Protein AF-A0A9E3GSS8-F1 (afdb_monomer_lite)

Secondary structure (DSSP, 8-state):
---SHHHHHHHHHHHHHHHHHHHHHHHHSTT-EEEEEEEE-TTS-EEEEEEEE-TTS--EEESSHHHHHHHHHHHHHHHHHHHHHH-

Sequence (87 aa):
MTDRTQTQAAAGTAARESAPVIAWLEDEFPGWTVTVDETATWEGSLRALWIARQEGHHPQAELTAAKLHTRLTEYIERQARRTAFSN

Foldseek 3Di:
DDDDVVQVVVLVVVQVVCVVLQVVLCVVQPQKHKGWHWDADPVRDIAIKIWIDHPPDDIDIDRDSVVSSVVSVVVVVVVVVVVVVVD

Structure (mmCIF, N/CA/C/O backbone):
data_AF-A0A9E3GSS8-F1
#
_entry.id   AF-A0A9E3GSS8-F1
#
loop_
_atom_site.group_PDB
_atom_site.id
_atom_site.type_symbol
_atom_site.label_atom_id
_atom_site.label_alt_id
_atom_site.label_comp_id
_atom_site.label_asym_id
_atom_site.label_entity_id
_atom_site.label_seq_id
_atom_site.pdbx_PDB_ins_code
_atom_site.Cartn_x
_atom_site.Cartn_y
_atom_site.Cartn_z
_atom_site.occupancy
_atom_site.B_iso_or_equiv
_atom_site.auth_seq_id
_atom_site.auth_comp_id
_atom_site.auth_asym_id
_atom_site.auth_atom_id
_atom_site.pdbx_PDB_model_num
ATOM 1 N N . MET A 1 1 ? 13.153 13.463 -29.943 1.00 42.47 1 MET A N 1
ATOM 2 C CA . MET A 1 1 ? 11.767 13.610 -29.446 1.00 42.47 1 MET A CA 1
ATOM 3 C C . MET A 1 1 ? 11.161 12.215 -29.391 1.00 42.47 1 MET A C 1
ATOM 5 O O . MET A 1 1 ? 10.414 11.841 -30.277 1.00 42.47 1 MET A O 1
ATOM 9 N N . THR A 1 2 ? 11.579 11.411 -28.416 1.00 48.03 2 THR A N 1
ATOM 10 C CA . THR A 1 2 ? 11.252 9.978 -28.317 1.00 48.03 2 THR A CA 1
ATOM 11 C C . THR A 1 2 ? 11.563 9.549 -26.890 1.00 48.03 2 THR A C 1
ATOM 13 O O . THR A 1 2 ? 12.674 9.112 -26.655 1.00 48.03 2 THR A O 1
ATOM 16 N N . ASP A 1 3 ? 10.656 9.789 -25.940 1.00 42.09 3 ASP A N 1
ATOM 17 C CA . ASP A 1 3 ? 10.665 9.095 -24.636 1.00 42.09 3 ASP A CA 1
ATOM 18 C C . ASP A 1 3 ? 9.433 9.473 -23.801 1.00 42.09 3 ASP A C 1
ATOM 20 O O . ASP A 1 3 ? 9.486 10.222 -22.830 1.00 42.09 3 ASP A O 1
ATOM 24 N N . ARG A 1 4 ? 8.246 9.067 -24.254 1.00 50.03 4 ARG A N 1
ATOM 25 C CA . ARG A 1 4 ? 7.028 9.194 -23.429 1.00 50.03 4 ARG A CA 1
ATOM 26 C C . ARG A 1 4 ? 6.143 7.952 -23.483 1.00 50.03 4 ARG A C 1
ATOM 28 O O . ARG A 1 4 ? 5.345 7.723 -22.586 1.00 50.03 4 ARG A O 1
ATOM 35 N N . THR A 1 5 ? 6.326 7.115 -24.502 1.00 46.78 5 THR A N 1
ATOM 36 C CA . THR A 1 5 ? 5.592 5.854 -24.65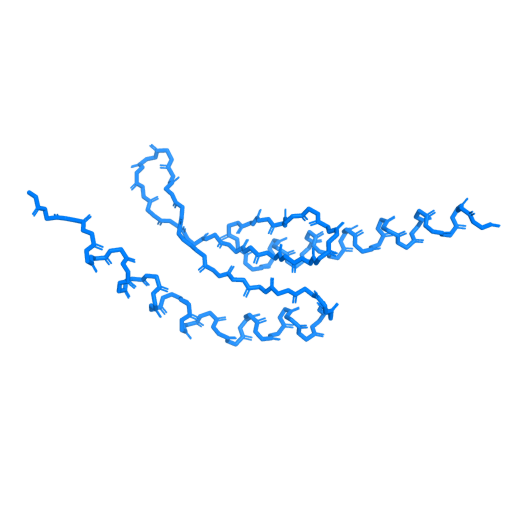9 1.00 46.78 5 THR A CA 1
ATOM 37 C C . THR A 1 5 ? 6.236 4.697 -23.889 1.00 46.78 5 THR A C 1
ATOM 39 O O . THR A 1 5 ? 5.542 3.752 -23.528 1.00 46.78 5 THR A O 1
ATOM 42 N N . GLN A 1 6 ? 7.540 4.765 -23.592 1.00 49.22 6 GLN A N 1
ATOM 43 C CA . GLN A 1 6 ? 8.251 3.670 -22.922 1.00 49.22 6 GLN A CA 1
ATOM 44 C C . GLN A 1 6 ? 7.951 3.608 -21.414 1.00 49.22 6 GLN A C 1
ATOM 46 O O . GLN A 1 6 ? 7.749 2.519 -20.880 1.00 49.22 6 GLN A O 1
ATOM 51 N N . THR A 1 7 ? 7.790 4.761 -20.756 1.00 48.06 7 THR A N 1
ATOM 52 C CA . THR A 1 7 ? 7.446 4.865 -19.323 1.00 48.06 7 THR A CA 1
ATOM 53 C C . THR A 1 7 ? 6.091 4.232 -18.991 1.00 48.06 7 THR A C 1
ATOM 55 O O . THR A 1 7 ? 5.928 3.598 -17.955 1.00 48.06 7 THR A O 1
ATOM 58 N N . GLN A 1 8 ? 5.105 4.343 -19.887 1.00 49.25 8 GLN A N 1
ATOM 59 C CA . GLN A 1 8 ? 3.747 3.862 -19.610 1.00 49.25 8 GLN A CA 1
ATOM 60 C C . GLN A 1 8 ? 3.611 2.333 -19.747 1.00 49.25 8 GLN A C 1
ATOM 62 O O . GLN A 1 8 ? 2.818 1.716 -19.038 1.00 49.25 8 GLN A O 1
ATOM 67 N N . ALA A 1 9 ? 4.400 1.707 -20.629 1.00 50.66 9 ALA A N 1
ATOM 68 C CA . ALA A 1 9 ? 4.391 0.256 -20.830 1.00 50.66 9 ALA A CA 1
ATOM 69 C C . ALA A 1 9 ? 5.139 -0.507 -19.716 1.00 50.66 9 ALA A C 1
ATOM 71 O O . ALA A 1 9 ? 4.719 -1.598 -19.323 1.00 50.66 9 ALA A O 1
ATOM 72 N N . ALA A 1 10 ? 6.214 0.079 -19.176 1.00 51.50 10 ALA A N 1
ATOM 73 C CA . ALA A 1 10 ? 6.968 -0.494 -18.060 1.00 51.50 10 ALA A CA 1
ATOM 74 C C . ALA A 1 10 ? 6.173 -0.438 -16.742 1.00 51.50 10 ALA A C 1
ATOM 76 O O . ALA A 1 10 ? 5.998 -1.474 -16.095 1.00 51.50 10 ALA A O 1
ATOM 77 N N . ALA A 1 11 ? 5.561 0.713 -16.427 1.00 54.00 11 A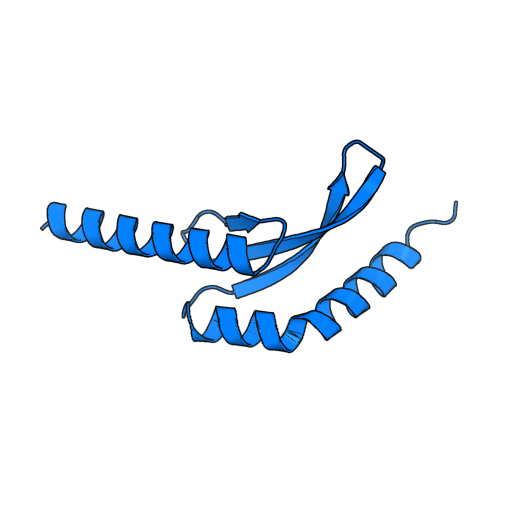LA A N 1
ATOM 78 C CA . ALA A 1 11 ? 4.699 0.879 -15.253 1.00 54.00 11 ALA A CA 1
ATOM 79 C C . ALA A 1 11 ? 3.520 -0.116 -15.237 1.00 54.00 11 ALA A C 1
ATOM 81 O O . ALA A 1 11 ? 3.211 -0.718 -14.209 1.00 54.00 11 ALA A O 1
ATOM 82 N N . GLY A 1 12 ? 2.902 -0.367 -16.399 1.00 56.84 12 GLY A N 1
ATOM 83 C CA . GLY A 1 12 ? 1.831 -1.360 -16.534 1.00 56.84 12 GLY A CA 1
ATOM 84 C C . GLY A 1 12 ? 2.281 -2.809 -16.306 1.00 56.84 12 GLY A C 1
ATOM 85 O O . GLY A 1 12 ? 1.468 -3.644 -15.912 1.00 56.84 12 GLY A O 1
ATOM 86 N N . THR A 1 13 ? 3.564 -3.117 -16.516 1.00 59.81 13 THR A N 1
ATOM 87 C CA . THR A 1 13 ? 4.125 -4.463 -16.314 1.00 59.81 13 THR A CA 1
ATOM 88 C C . THR A 1 13 ? 4.456 -4.699 -14.840 1.00 59.81 13 THR A C 1
ATOM 90 O O . THR A 1 13 ? 3.995 -5.683 -14.263 1.00 59.81 13 THR A O 1
ATOM 93 N N . ALA A 1 14 ? 5.136 -3.747 -14.192 1.00 62.12 14 ALA A N 1
ATOM 94 C CA . ALA A 1 14 ? 5.452 -3.814 -12.763 1.00 62.12 14 ALA A CA 1
ATOM 95 C C . ALA A 1 14 ? 4.189 -3.834 -11.881 1.00 62.12 14 ALA A C 1
ATOM 97 O O . ALA A 1 14 ? 4.116 -4.587 -10.905 1.00 62.12 14 ALA A O 1
ATOM 98 N N . ALA A 1 15 ? 3.158 -3.067 -12.254 1.00 64.00 15 ALA A N 1
ATOM 99 C CA . ALA A 1 15 ? 1.864 -3.086 -11.575 1.00 64.00 15 ALA A CA 1
ATOM 100 C C . ALA A 1 15 ? 1.159 -4.450 -11.691 1.00 64.00 15 ALA A C 1
ATOM 102 O O . ALA A 1 15 ? 0.511 -4.897 -10.746 1.00 64.00 15 ALA A O 1
ATOM 103 N N . ARG A 1 16 ? 1.309 -5.143 -12.828 1.00 69.12 16 ARG A N 1
ATOM 104 C CA . ARG A 1 16 ? 0.676 -6.447 -13.067 1.00 69.12 16 ARG A CA 1
ATOM 105 C C . ARG A 1 16 ? 1.347 -7.573 -12.283 1.00 69.12 16 ARG A C 1
ATOM 107 O O . ARG A 1 16 ? 0.649 -8.431 -11.757 1.00 69.12 16 ARG A O 1
ATOM 114 N N . GLU A 1 17 ? 2.672 -7.542 -12.165 1.00 80.50 17 GLU A N 1
ATOM 115 C CA . GLU A 1 17 ? 3.435 -8.476 -11.321 1.00 80.50 17 GLU A CA 1
ATOM 116 C C . GLU A 1 17 ? 3.188 -8.236 -9.825 1.00 80.50 17 GLU A C 1
ATOM 118 O O . GLU A 1 17 ? 3.172 -9.175 -9.032 1.00 80.50 17 GLU A O 1
ATOM 123 N N . SER A 1 18 ? 2.933 -6.981 -9.448 1.00 87.75 18 SER A N 1
ATOM 124 C CA . SER A 1 18 ? 2.685 -6.568 -8.062 1.00 87.75 18 SER A CA 1
ATOM 125 C C . SER A 1 18 ? 1.238 -6.768 -7.598 1.00 87.75 18 SER A C 1
ATOM 127 O O . SER A 1 18 ? 0.975 -6.685 -6.400 1.00 87.75 18 SER A O 1
ATOM 129 N N . ALA A 1 19 ? 0.305 -7.067 -8.508 1.00 89.69 19 ALA A N 1
ATOM 130 C CA . ALA A 1 19 ? -1.121 -7.233 -8.223 1.00 89.69 19 ALA A CA 1
ATOM 131 C C . ALA A 1 19 ? -1.459 -8.126 -7.004 1.00 89.69 19 ALA A C 1
ATOM 133 O O . ALA A 1 19 ? -2.268 -7.690 -6.185 1.00 89.69 19 ALA A O 1
ATOM 134 N N . PRO A 1 20 ? -0.864 -9.325 -6.805 1.00 94.06 20 PRO A N 1
ATOM 135 C CA . PRO A 1 20 ? -1.176 -10.142 -5.627 1.00 94.06 20 PRO A CA 1
ATOM 136 C C . PRO A 1 20 ? -0.703 -9.507 -4.313 1.00 94.06 20 PRO A C 1
ATOM 138 O O . PRO A 1 20 ? -1.353 -9.664 -3.286 1.00 94.06 20 PRO A O 1
ATOM 141 N N . VAL A 1 21 ? 0.410 -8.769 -4.340 1.00 94.62 21 VAL A N 1
ATOM 142 C CA . VAL A 1 21 ? 0.954 -8.089 -3.155 1.00 94.62 21 VAL A CA 1
ATOM 143 C C . VAL A 1 21 ? 0.123 -6.852 -2.819 1.00 94.62 21 VAL A C 1
ATOM 145 O O . VAL A 1 21 ? -0.136 -6.597 -1.650 1.00 94.62 21 VAL A O 1
ATOM 148 N N . ILE A 1 22 ? -0.326 -6.114 -3.839 1.00 94.50 22 ILE A N 1
ATOM 149 C CA . ILE A 1 22 ? -1.275 -5.003 -3.683 1.00 94.50 22 ILE A CA 1
ATOM 150 C C . ILE A 1 22 ? -2.557 -5.514 -3.020 1.00 94.50 22 ILE A C 1
ATOM 152 O O . ILE A 1 22 ? -2.952 -4.979 -1.991 1.00 94.50 22 ILE A O 1
ATOM 156 N N . ALA A 1 23 ? -3.149 -6.591 -3.547 1.00 94.94 23 ALA A N 1
ATOM 157 C CA . ALA A 1 23 ? -4.378 -7.162 -2.998 1.00 94.94 23 ALA A CA 1
ATOM 158 C C . ALA A 1 23 ? -4.217 -7.622 -1.540 1.00 94.94 23 ALA A C 1
ATOM 160 O O . ALA A 1 23 ? -5.094 -7.373 -0.721 1.00 94.94 23 ALA A O 1
ATOM 161 N N . TRP A 1 24 ? -3.087 -8.251 -1.200 1.00 96.00 24 TRP A N 1
ATOM 162 C CA . TRP A 1 24 ? -2.783 -8.629 0.182 1.00 96.00 24 TRP A CA 1
ATOM 163 C C . TRP A 1 24 ? -2.686 -7.411 1.116 1.00 96.00 24 TRP A C 1
ATOM 165 O O . TRP A 1 24 ? -3.261 -7.433 2.201 1.00 96.00 24 TRP A O 1
ATOM 175 N N . LEU A 1 25 ? -2.013 -6.334 0.694 1.00 95.75 25 LEU A N 1
ATOM 176 C CA . LEU A 1 25 ? -1.905 -5.111 1.497 1.00 95.75 25 LEU A CA 1
ATOM 177 C C . LEU A 1 25 ? -3.263 -4.428 1.702 1.00 95.75 25 LEU A C 1
ATOM 179 O O . LEU A 1 25 ? -3.532 -3.922 2.786 1.00 95.75 25 LEU A O 1
ATOM 183 N N . GLU A 1 26 ? -4.110 -4.390 0.676 1.00 96.44 26 GLU A N 1
ATOM 184 C CA . GLU A 1 26 ? -5.441 -3.780 0.773 1.00 96.44 26 GLU A CA 1
ATOM 185 C C . GLU A 1 26 ? -6.405 -4.606 1.644 1.00 96.44 26 GLU A C 1
ATOM 187 O O . GLU A 1 26 ? -7.250 -4.029 2.328 1.00 96.44 26 GLU A O 1
ATOM 192 N N . ASP A 1 27 ? -6.254 -5.936 1.666 1.00 96.94 27 ASP A N 1
ATOM 193 C CA . ASP A 1 27 ? -6.986 -6.828 2.577 1.00 96.94 27 ASP A CA 1
ATOM 194 C C . ASP A 1 27 ? -6.536 -6.643 4.037 1.00 96.94 27 ASP A C 1
ATOM 196 O O . ASP A 1 27 ? -7.363 -6.533 4.943 1.00 96.94 27 ASP A O 1
ATOM 200 N N . GLU A 1 28 ? -5.224 -6.538 4.271 1.00 96.88 28 GLU A N 1
ATOM 201 C CA . GLU A 1 28 ? -4.663 -6.375 5.616 1.00 96.88 28 GLU A CA 1
ATOM 202 C C . GLU A 1 28 ? -4.883 -4.972 6.203 1.00 96.88 28 GLU A C 1
ATOM 204 O O . GLU A 1 28 ? -5.057 -4.824 7.417 1.00 96.88 28 GLU A O 1
ATOM 209 N N . PHE A 1 29 ? -4.932 -3.939 5.358 1.00 95.69 29 PHE A N 1
ATOM 210 C CA . PHE A 1 29 ? -5.170 -2.553 5.763 1.00 95.69 29 PHE A CA 1
ATOM 211 C C . PHE A 1 29 ? -6.464 -1.990 5.145 1.00 95.69 29 PHE A C 1
ATOM 213 O O . PHE A 1 29 ? -6.400 -1.121 4.267 1.00 95.69 29 PHE A O 1
ATOM 220 N N . PRO A 1 30 ? -7.655 -2.410 5.623 1.00 94.44 30 PRO A N 1
ATOM 221 C CA . PRO A 1 30 ? -8.925 -1.960 5.068 1.00 94.44 30 PRO A CA 1
ATOM 222 C C . PRO A 1 30 ? -9.052 -0.434 5.013 1.00 94.44 30 PRO A C 1
ATOM 224 O O . PRO A 1 30 ? -8.781 0.274 5.986 1.00 94.44 30 PRO A O 1
ATOM 227 N N . GLY A 1 31 ? -9.504 0.075 3.866 1.00 93.44 31 GLY A N 1
ATOM 228 C CA . GLY A 1 31 ? -9.672 1.509 3.613 1.00 93.44 31 GLY A CA 1
ATOM 229 C C . GLY A 1 31 ? -8.429 2.211 3.059 1.00 93.44 31 GLY A C 1
ATOM 230 O O . GLY A 1 31 ? -8.543 3.358 2.626 1.00 93.44 31 GLY A O 1
ATOM 231 N 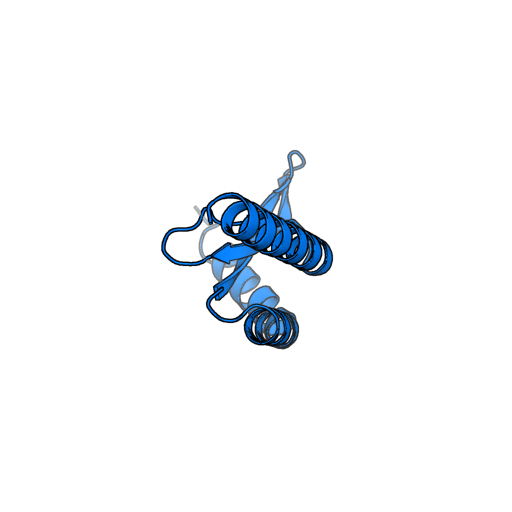N . TRP A 1 32 ? -7.275 1.540 3.013 1.00 95.75 32 TRP A N 1
ATOM 232 C CA . TRP A 1 32 ? -6.113 2.008 2.262 1.00 95.75 32 TRP A CA 1
ATOM 233 C C . TRP A 1 32 ? -6.142 1.454 0.838 1.00 95.75 32 TRP A C 1
ATOM 235 O O . TRP A 1 32 ? -6.380 0.272 0.626 1.00 95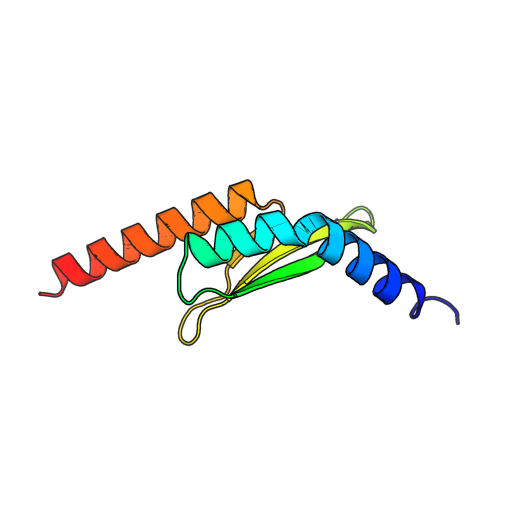.75 32 TRP A O 1
ATOM 245 N N . THR A 1 33 ? -5.867 2.311 -0.141 1.00 96.75 33 THR A N 1
ATOM 246 C CA . THR A 1 33 ? -5.631 1.927 -1.537 1.00 96.75 33 THR A CA 1
ATOM 247 C C . THR A 1 33 ? -4.136 1.925 -1.810 1.00 96.75 33 THR A C 1
ATOM 249 O O . THR A 1 33 ? -3.455 2.905 -1.483 1.00 96.75 33 THR A O 1
ATOM 252 N N . VAL A 1 34 ? -3.623 0.865 -2.433 1.00 94.88 34 VAL A N 1
ATOM 253 C CA . VAL A 1 34 ? -2.196 0.706 -2.723 1.00 94.88 34 VAL A CA 1
ATOM 254 C C . VAL A 1 34 ? -1.941 0.754 -4.227 1.00 94.88 34 VAL A C 1
ATOM 256 O O . VAL A 1 34 ? -2.547 0.046 -5.022 1.00 94.88 34 VAL A O 1
ATOM 259 N N . THR A 1 35 ? -0.992 1.594 -4.633 1.00 94.56 35 THR A N 1
ATOM 260 C CA . THR A 1 35 ? -0.548 1.732 -6.024 1.00 94.56 35 THR A CA 1
ATOM 261 C C . THR A 1 35 ? 0.967 1.622 -6.109 1.00 94.56 35 THR A C 1
ATOM 263 O O . THR A 1 35 ? 1.663 2.062 -5.193 1.00 94.56 35 THR A O 1
ATOM 266 N N . VAL A 1 36 ? 1.484 1.094 -7.218 1.00 91.62 36 VAL A N 1
ATOM 267 C CA . VAL A 1 36 ? 2.924 1.075 -7.507 1.00 91.62 36 VAL A CA 1
ATOM 268 C C . VAL A 1 36 ? 3.205 2.038 -8.653 1.00 91.62 36 VAL A C 1
ATOM 270 O O . VAL A 1 36 ? 2.606 1.921 -9.719 1.00 91.62 36 VAL A O 1
ATOM 273 N N . ASP A 1 37 ? 4.098 2.987 -8.403 1.00 90.44 37 ASP A N 1
ATOM 274 C CA . ASP A 1 37 ? 4.630 3.931 -9.386 1.00 90.44 37 ASP A CA 1
ATOM 275 C C . ASP A 1 37 ? 6.133 3.671 -9.592 1.00 90.44 37 ASP A C 1
ATOM 277 O O . ASP A 1 37 ? 6.723 2.795 -8.952 1.00 90.44 37 ASP A O 1
ATOM 281 N N . GLU A 1 38 ? 6.773 4.442 -10.461 1.00 89.00 38 GLU A N 1
ATOM 282 C CA . GLU A 1 38 ? 8.221 4.452 -10.635 1.00 89.00 38 GLU A CA 1
ATOM 283 C C . GLU A 1 38 ? 8.819 5.762 -10.120 1.00 89.00 38 GLU A C 1
ATOM 285 O O . GLU A 1 38 ? 8.255 6.846 -10.255 1.00 89.00 38 GLU A O 1
ATOM 290 N N . THR A 1 39 ? 10.006 5.672 -9.531 1.00 88.56 39 THR A N 1
ATOM 291 C CA . THR A 1 39 ? 10.781 6.836 -9.111 1.00 88.56 39 THR A CA 1
ATOM 292 C C . THR A 1 39 ? 12.234 6.695 -9.534 1.00 88.56 39 THR A C 1
ATOM 294 O O . THR A 1 39 ? 12.785 5.592 -9.565 1.00 88.56 39 THR A O 1
ATOM 297 N N . ALA A 1 40 ? 12.861 7.817 -9.876 1.00 89.56 40 ALA A N 1
ATOM 298 C CA . ALA A 1 40 ? 14.264 7.848 -10.256 1.00 89.56 40 ALA A CA 1
ATOM 299 C C . ALA A 1 40 ? 15.155 7.931 -9.011 1.00 89.56 40 ALA A C 1
ATOM 301 O O . ALA A 1 40 ? 14.943 8.757 -8.121 1.00 89.56 40 ALA A O 1
ATOM 302 N N . THR A 1 41 ? 16.192 7.099 -8.957 1.00 84.56 41 THR A N 1
ATOM 303 C CA . THR A 1 41 ? 17.302 7.297 -8.025 1.00 84.56 41 THR A CA 1
ATOM 304 C C . THR A 1 41 ? 18.166 8.468 -8.479 1.00 84.56 41 THR A C 1
ATOM 306 O O . THR A 1 41 ?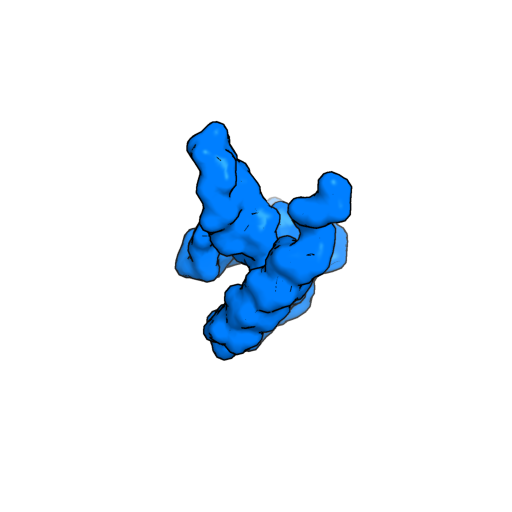 18.098 8.913 -9.624 1.00 84.56 41 THR A O 1
ATOM 309 N N . TRP A 1 42 ? 19.039 8.944 -7.591 1.00 83.69 42 TRP A N 1
ATOM 310 C CA . TRP A 1 42 ? 20.002 9.992 -7.936 1.00 83.69 42 TRP A CA 1
ATOM 311 C C . TRP A 1 42 ? 20.929 9.588 -9.103 1.00 83.69 42 TRP A C 1
ATOM 313 O O . TRP A 1 42 ? 21.365 10.445 -9.862 1.00 83.69 42 TRP A O 1
ATOM 323 N N . GLU A 1 43 ? 21.179 8.285 -9.276 1.00 87.88 43 GLU A N 1
ATOM 324 C CA . GLU A 1 43 ? 21.976 7.695 -10.366 1.00 87.88 43 GLU A CA 1
ATOM 325 C C . GLU A 1 43 ? 21.203 7.616 -11.695 1.00 87.88 43 GLU A C 1
ATOM 327 O O . GLU A 1 43 ? 21.737 7.140 -12.693 1.00 87.88 43 GLU A O 1
ATOM 332 N N . GLY A 1 44 ? 19.933 8.036 -11.717 1.00 86.00 44 GLY A N 1
ATOM 333 C CA . GLY A 1 44 ? 19.059 7.966 -12.890 1.00 86.00 44 GLY A CA 1
ATOM 334 C C . GLY A 1 44 ? 18.435 6.589 -13.139 1.00 86.00 44 GLY A C 1
ATOM 335 O O . GLY A 1 44 ? 17.785 6.397 -14.162 1.00 86.00 44 GLY A O 1
ATOM 336 N N . SER A 1 45 ? 18.598 5.629 -12.222 1.00 86.62 45 SER A N 1
ATOM 337 C CA . SER A 1 45 ? 17.942 4.320 -12.328 1.00 86.62 45 SER A CA 1
ATOM 338 C C . SER A 1 45 ? 16.492 4.401 -11.857 1.00 86.62 45 SER A C 1
ATOM 340 O O . SER A 1 45 ? 16.216 4.991 -10.814 1.00 86.62 45 SER A O 1
ATOM 342 N N . LEU A 1 46 ? 15.567 3.769 -12.581 1.00 87.31 46 LEU A N 1
ATOM 343 C CA . LEU A 1 46 ? 14.167 3.669 -12.162 1.00 87.31 46 LEU A CA 1
ATOM 344 C C . LEU A 1 46 ? 13.991 2.553 -11.128 1.00 87.31 46 LEU A C 1
ATOM 346 O O . LEU A 1 46 ? 14.575 1.473 -11.246 1.00 87.31 46 LEU A O 1
ATOM 350 N N . ARG A 1 47 ? 13.193 2.820 -10.094 1.00 87.69 47 ARG A N 1
ATOM 351 C CA . ARG A 1 47 ? 12.815 1.853 -9.060 1.00 87.69 47 ARG A CA 1
ATOM 352 C C . ARG A 1 47 ? 11.331 1.957 -8.749 1.00 87.69 47 ARG A C 1
ATOM 354 O O . ARG A 1 47 ? 10.756 3.038 -8.822 1.00 87.69 47 ARG A O 1
ATOM 361 N N . ALA A 1 48 ? 10.748 0.835 -8.342 1.00 90.25 48 ALA A N 1
ATOM 362 C CA . ALA A 1 48 ? 9.370 0.798 -7.880 1.00 90.25 48 ALA A CA 1
ATOM 363 C C . ALA A 1 48 ? 9.194 1.649 -6.611 1.00 90.25 48 ALA A C 1
ATOM 365 O O . ALA A 1 48 ? 10.015 1.602 -5.689 1.00 90.25 48 ALA A O 1
ATOM 366 N N . LEU A 1 49 ? 8.095 2.393 -6.565 1.00 92.62 49 LEU A N 1
ATOM 367 C CA . LEU A 1 49 ? 7.644 3.174 -5.426 1.00 92.62 49 LEU A CA 1
ATOM 368 C C . LEU A 1 49 ? 6.240 2.708 -5.045 1.00 92.62 49 LEU A C 1
ATOM 370 O O . LEU A 1 49 ? 5.278 2.909 -5.782 1.00 92.62 49 LEU A O 1
ATOM 374 N N . TRP A 1 50 ? 6.129 2.080 -3.883 1.00 94.50 50 TRP A N 1
ATOM 375 C CA . TRP A 1 50 ? 4.874 1.594 -3.328 1.00 94.50 50 TRP A CA 1
ATOM 376 C C . TRP A 1 50 ? 4.207 2.719 -2.558 1.00 94.50 50 TRP A C 1
ATOM 378 O O . TRP A 1 50 ? 4.836 3.300 -1.680 1.00 94.50 50 TRP A O 1
ATOM 388 N N . ILE A 1 51 ? 2.952 3.026 -2.872 1.00 94.88 51 ILE A N 1
ATOM 389 C CA . ILE A 1 51 ? 2.229 4.171 -2.320 1.00 94.88 51 ILE A CA 1
ATOM 390 C C . ILE A 1 51 ? 0.895 3.691 -1.757 1.00 94.88 51 ILE A C 1
ATOM 392 O O . ILE A 1 51 ? 0.080 3.159 -2.504 1.00 94.88 51 ILE A O 1
ATOM 396 N N . ALA A 1 5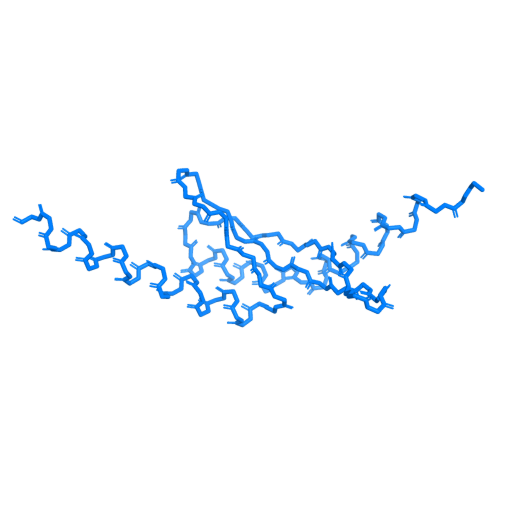2 ? 0.648 3.933 -0.472 1.00 96.69 52 ALA A N 1
ATOM 397 C CA . ALA A 1 52 ? -0.638 3.715 0.181 1.00 96.69 52 ALA A CA 1
ATOM 398 C C . ALA A 1 52 ? -1.350 5.052 0.432 1.00 96.69 52 ALA A C 1
ATOM 400 O O . ALA A 1 52 ? -0.740 6.019 0.905 1.00 96.69 52 ALA A O 1
ATOM 401 N N . ARG A 1 53 ? -2.649 5.115 0.127 1.00 96.75 53 ARG A N 1
ATOM 402 C CA . ARG A 1 53 ? -3.497 6.305 0.291 1.00 96.75 53 ARG A CA 1
ATOM 403 C C . ARG A 1 53 ? -4.774 5.951 1.043 1.00 96.75 53 ARG A C 1
ATOM 405 O O . ARG A 1 53 ? -5.385 4.934 0.751 1.00 96.75 53 ARG A O 1
ATOM 412 N N . GLN A 1 54 ? -5.198 6.824 1.949 1.00 96.00 54 GLN A N 1
ATOM 413 C CA . GLN A 1 54 ? -6.498 6.763 2.616 1.00 96.00 54 GLN A CA 1
ATOM 414 C C . GLN A 1 54 ? -7.049 8.190 2.719 1.00 96.00 54 GLN A C 1
ATOM 416 O O . GLN A 1 54 ? -6.294 9.133 2.971 1.00 96.00 54 GLN A O 1
ATOM 421 N N . GLU A 1 55 ? -8.350 8.369 2.498 1.00 92.88 55 GLU A N 1
ATOM 422 C CA . GLU A 1 55 ? -8.994 9.684 2.585 1.00 92.88 55 GLU A CA 1
ATOM 423 C C . GLU A 1 55 ? -8.827 10.293 3.985 1.00 92.88 55 GLU A C 1
ATOM 425 O O . GLU A 1 55 ? -9.029 9.623 4.991 1.00 92.88 55 GLU A O 1
ATOM 430 N N . GLY A 1 56 ? -8.430 11.566 4.056 1.00 91.25 56 GLY A N 1
ATOM 431 C CA . GLY A 1 56 ? -8.161 12.247 5.328 1.00 91.25 56 GLY A CA 1
ATOM 432 C C . GLY A 1 56 ? -6.801 11.919 5.962 1.00 91.25 56 GLY A C 1
ATOM 433 O O . GLY A 1 56 ? -6.477 12.479 7.010 1.00 91.25 56 GLY A O 1
ATOM 434 N N . HIS A 1 57 ? -5.974 11.080 5.326 1.00 90.31 57 HIS A N 1
ATOM 435 C CA . HIS A 1 57 ? -4.645 10.705 5.812 1.00 90.31 57 HIS A CA 1
ATOM 436 C C . HIS A 1 57 ? -3.534 11.087 4.826 1.00 90.31 57 HIS A C 1
ATOM 438 O O . HIS A 1 57 ? -3.720 11.142 3.610 1.00 90.31 57 HIS A O 1
ATOM 444 N N . HIS A 1 58 ? -2.336 11.348 5.359 1.00 90.44 58 HIS A N 1
ATOM 445 C CA . HIS A 1 58 ? -1.161 11.585 4.525 1.00 90.44 58 HIS A CA 1
ATOM 446 C C . HIS A 1 58 ? -0.719 10.287 3.834 1.00 90.44 58 HIS A C 1
ATOM 448 O O . HIS A 1 58 ? -0.583 9.263 4.516 1.00 90.44 58 HIS A O 1
ATOM 454 N N . PRO A 1 59 ? -0.435 10.328 2.518 1.00 93.69 59 PRO A N 1
ATOM 455 C CA . PRO A 1 59 ? 0.009 9.154 1.782 1.00 93.69 59 PRO A CA 1
ATOM 456 C C . PRO A 1 59 ? 1.338 8.634 2.337 1.00 93.69 59 PRO A C 1
ATOM 458 O O . PRO A 1 59 ? 2.220 9.417 2.694 1.00 93.69 59 PRO A O 1
ATOM 461 N N . GLN A 1 60 ? 1.476 7.311 2.393 1.00 94.56 60 GLN A N 1
ATOM 462 C CA . GLN A 1 60 ? 2.713 6.633 2.779 1.00 94.56 60 GLN A CA 1
ATOM 463 C C . GLN A 1 60 ? 3.370 6.069 1.525 1.00 94.56 60 GLN A C 1
ATOM 465 O O . GLN A 1 60 ? 2.691 5.425 0.730 1.00 94.56 60 GLN A O 1
ATOM 470 N N . ALA A 1 61 ? 4.665 6.316 1.334 1.00 94.50 61 ALA A N 1
ATOM 471 C CA . ALA A 1 61 ? 5.393 5.831 0.169 1.00 94.50 61 ALA A CA 1
ATOM 472 C C . ALA A 1 61 ? 6.728 5.203 0.573 1.00 94.50 61 ALA A C 1
ATOM 474 O O . ALA A 1 61 ? 7.491 5.803 1.327 1.00 94.50 61 ALA A O 1
ATOM 475 N N . GLU A 1 62 ? 7.014 4.007 0.063 1.00 95.88 62 GLU A N 1
ATOM 476 C CA . GLU A 1 62 ? 8.224 3.244 0.373 1.00 95.88 62 GLU A CA 1
ATOM 477 C C . GLU A 1 62 ? 8.738 2.496 -0.864 1.00 95.88 62 GLU A C 1
ATOM 479 O O . GLU A 1 62 ? 7.991 2.156 -1.778 1.00 95.88 62 GLU A O 1
ATOM 484 N N . LEU A 1 63 ? 10.038 2.202 -0.900 1.00 91.69 63 LEU A N 1
ATOM 485 C CA . LEU A 1 63 ? 10.663 1.536 -2.055 1.00 91.69 63 LEU A CA 1
ATOM 486 C C . LEU A 1 63 ? 10.378 0.026 -2.131 1.00 91.69 63 LEU A C 1
ATOM 488 O O . LEU A 1 63 ? 10.755 -0.623 -3.103 1.00 91.69 63 LEU A O 1
ATOM 492 N N . THR A 1 64 ? 9.750 -0.557 -1.107 1.00 92.50 64 THR A N 1
ATOM 493 C CA . THR A 1 64 ? 9.369 -1.975 -1.088 1.00 92.50 64 THR A CA 1
ATOM 494 C C . THR A 1 64 ? 8.032 -2.180 -0.379 1.00 92.50 64 THR A C 1
ATOM 496 O O . THR A 1 64 ? 7.722 -1.478 0.585 1.00 92.50 64 THR A O 1
ATOM 499 N N . ALA A 1 65 ? 7.280 -3.202 -0.798 1.00 91.00 65 ALA A N 1
ATOM 500 C CA . ALA A 1 65 ? 6.020 -3.589 -0.161 1.00 91.00 65 ALA A CA 1
ATOM 501 C C . ALA A 1 65 ? 6.183 -3.911 1.335 1.00 91.00 65 ALA A C 1
ATOM 503 O O . ALA A 1 65 ? 5.400 -3.452 2.157 1.00 91.00 65 ALA A O 1
ATOM 504 N N . ALA A 1 66 ? 7.243 -4.639 1.706 1.00 94.00 66 ALA A N 1
ATOM 505 C CA . ALA A 1 66 ? 7.512 -4.991 3.102 1.00 94.00 66 ALA A CA 1
ATOM 506 C C . ALA A 1 66 ? 7.729 -3.756 3.995 1.00 94.00 66 ALA A C 1
ATOM 508 O O . ALA A 1 66 ? 7.240 -3.708 5.121 1.00 94.00 66 ALA A O 1
ATOM 509 N N . LYS A 1 67 ? 8.430 -2.729 3.491 1.00 95.94 67 LYS A N 1
ATOM 510 C CA . LYS A 1 67 ? 8.604 -1.476 4.238 1.00 95.94 67 LYS A CA 1
ATOM 511 C C . LYS A 1 67 ? 7.296 -0.705 4.346 1.00 95.94 67 LYS A C 1
ATOM 513 O O . LYS A 1 67 ? 7.000 -0.185 5.419 1.00 95.94 67 LYS A O 1
ATOM 518 N N . LEU A 1 68 ? 6.509 -0.667 3.269 1.00 96.19 68 LEU A N 1
ATOM 519 C CA . LEU A 1 68 ? 5.190 -0.038 3.283 1.00 96.19 68 LEU A CA 1
ATOM 520 C C . LEU A 1 68 ? 4.275 -0.687 4.332 1.00 96.19 68 LEU A C 1
ATOM 522 O O . LEU A 1 68 ? 3.667 0.024 5.126 1.00 96.19 68 LEU A O 1
ATOM 526 N N . HIS A 1 69 ? 4.247 -2.020 4.391 1.00 96.69 69 HIS A N 1
ATOM 527 C CA . HIS A 1 69 ? 3.511 -2.786 5.401 1.00 96.69 69 HIS A CA 1
ATOM 528 C C . HIS A 1 69 ? 3.901 -2.387 6.832 1.00 96.69 69 HIS A C 1
ATOM 530 O O . HIS A 1 69 ? 3.043 -2.017 7.638 1.00 96.69 69 HIS A O 1
ATOM 536 N N . THR A 1 70 ? 5.205 -2.369 7.134 1.00 96.81 70 THR A N 1
ATOM 537 C CA . THR A 1 70 ? 5.697 -1.960 8.462 1.00 96.81 70 THR A CA 1
ATOM 538 C C . THR A 1 70 ? 5.270 -0.528 8.794 1.00 96.81 70 THR A C 1
ATOM 540 O O . THR A 1 70 ? 4.789 -0.262 9.895 1.00 96.81 70 THR A O 1
ATOM 543 N N . ARG A 1 71 ? 5.375 0.399 7.831 1.00 95.25 71 ARG A N 1
ATOM 544 C CA . ARG A 1 71 ? 4.950 1.795 8.013 1.00 95.25 71 ARG A CA 1
ATOM 545 C C . ARG A 1 71 ? 3.462 1.937 8.310 1.00 95.25 71 ARG A C 1
ATOM 547 O O . ARG A 1 71 ? 3.106 2.722 9.189 1.00 95.25 71 ARG A O 1
ATOM 554 N N . LEU A 1 72 ? 2.607 1.203 7.601 1.00 95.69 72 LEU A N 1
ATOM 555 C CA . LEU A 1 72 ? 1.160 1.222 7.825 1.00 95.69 72 LEU A CA 1
ATOM 556 C C . LEU A 1 72 ? 0.799 0.653 9.199 1.00 95.69 72 LEU A C 1
ATOM 558 O O . LEU A 1 72 ? 0.015 1.265 9.926 1.00 95.69 72 LEU A O 1
ATOM 562 N N . THR A 1 73 ? 1.452 -0.437 9.602 1.00 96.50 73 THR A N 1
ATOM 563 C CA . THR A 1 73 ? 1.286 -1.039 10.932 1.00 96.50 73 THR A CA 1
ATOM 564 C C . THR A 1 73 ? 1.625 -0.034 12.037 1.00 96.50 73 THR A C 1
ATOM 566 O O . THR A 1 73 ? 0.781 0.292 12.874 1.00 96.50 73 THR A O 1
ATOM 569 N N . GLU A 1 74 ? 2.822 0.562 11.986 1.00 95.50 74 GLU A N 1
ATOM 570 C CA . GLU A 1 74 ? 3.259 1.585 12.947 1.00 95.50 74 GLU A CA 1
ATOM 571 C C . GLU A 1 74 ? 2.309 2.791 12.991 1.00 95.50 74 GLU A C 1
ATOM 573 O O . GLU A 1 74 ? 2.078 3.391 14.050 1.00 95.50 74 GLU A O 1
ATOM 578 N N . TYR A 1 75 ? 1.788 3.194 11.829 1.00 93.38 75 TYR A N 1
ATOM 579 C CA . TYR A 1 75 ? 0.862 4.309 11.716 1.00 93.38 75 TYR A CA 1
ATOM 580 C C . TYR A 1 75 ? -0.449 4.026 12.452 1.00 93.38 75 TYR A C 1
ATOM 582 O O . TYR A 1 75 ? -0.869 4.846 13.275 1.00 93.38 75 TYR A O 1
ATOM 590 N N . ILE A 1 76 ? -1.064 2.871 12.195 1.00 92.06 76 ILE A N 1
ATOM 591 C CA . ILE A 1 76 ? -2.339 2.467 12.796 1.00 92.06 76 ILE A CA 1
ATOM 592 C C . ILE A 1 76 ? -2.189 2.301 14.310 1.00 92.06 76 ILE A C 1
ATOM 594 O O . ILE A 1 76 ? -2.984 2.858 15.067 1.00 92.06 76 ILE A O 1
ATOM 598 N N . GLU A 1 77 ? -1.123 1.649 14.778 1.00 93.94 77 GLU A N 1
ATOM 599 C CA . GLU A 1 77 ? -0.834 1.527 16.213 1.00 93.94 77 GLU A CA 1
ATOM 600 C C . GLU A 1 77 ? -0.666 2.891 16.895 1.00 93.94 77 GLU A C 1
ATOM 602 O O . GLU A 1 77 ? -1.078 3.105 18.041 1.00 93.94 77 GLU A O 1
ATOM 607 N N . ARG A 1 78 ? -0.042 3.855 16.207 1.00 92.88 78 ARG A N 1
ATOM 608 C CA . ARG A 1 78 ? 0.074 5.229 16.706 1.00 92.88 78 ARG A CA 1
ATOM 609 C C . ARG A 1 78 ? -1.290 5.916 16.772 1.00 92.88 78 ARG A C 1
ATOM 611 O O . ARG A 1 78 ? -1.537 6.614 17.753 1.00 92.88 78 ARG A O 1
ATOM 618 N N . GLN A 1 79 ? -2.165 5.728 15.781 1.00 89.62 79 GLN A N 1
ATOM 619 C CA . GLN A 1 79 ? -3.527 6.274 15.825 1.00 89.62 79 GLN A CA 1
ATOM 620 C C . GLN A 1 79 ? -4.333 5.669 16.976 1.00 89.62 79 GLN A C 1
ATOM 622 O O . GLN A 1 79 ? -4.882 6.423 17.774 1.00 89.62 79 GLN A O 1
ATOM 627 N N . ALA A 1 80 ? -4.314 4.343 17.136 1.00 89.75 80 ALA A N 1
ATOM 628 C CA . ALA A 1 80 ? -5.015 3.656 18.218 1.00 89.75 80 ALA A CA 1
ATOM 629 C C . ALA A 1 80 ? -4.585 4.174 19.601 1.00 89.75 80 ALA A C 1
ATOM 631 O O . ALA A 1 80 ? -5.429 4.492 20.439 1.00 89.75 80 ALA A O 1
ATOM 632 N N . ARG A 1 81 ? -3.272 4.351 19.819 1.00 91.88 81 ARG A N 1
ATOM 633 C CA . ARG A 1 81 ? -2.752 4.956 21.057 1.00 91.88 81 ARG A CA 1
ATOM 634 C C . ARG A 1 81 ? -3.247 6.386 21.254 1.00 91.88 81 ARG A C 1
ATOM 636 O O . ARG A 1 81 ? -3.666 6.724 22.353 1.00 91.88 81 ARG A O 1
ATOM 643 N N . ARG A 1 82 ? -3.225 7.228 20.213 1.00 89.31 82 ARG A N 1
ATOM 644 C CA . ARG A 1 82 ? -3.712 8.617 20.306 1.00 89.31 82 ARG A CA 1
ATOM 645 C C . ARG A 1 82 ? -5.180 8.682 20.722 1.00 89.31 82 ARG A C 1
ATOM 647 O O . ARG A 1 82 ? -5.506 9.487 21.585 1.00 89.31 82 ARG A O 1
ATOM 654 N N . THR A 1 83 ? -6.030 7.837 20.146 1.00 83.69 83 THR A N 1
ATOM 655 C CA . THR A 1 83 ? -7.457 7.775 20.492 1.00 83.69 83 THR A CA 1
ATOM 656 C C . THR A 1 83 ? -7.678 7.262 21.915 1.00 83.69 83 THR A C 1
ATOM 658 O O . THR A 1 83 ? -8.534 7.780 22.622 1.00 83.69 83 THR A O 1
ATOM 661 N N . ALA A 1 84 ? -6.882 6.287 22.368 1.00 82.69 84 ALA A N 1
ATOM 662 C CA . ALA A 1 84 ? -6.971 5.759 23.730 1.00 82.69 84 ALA A CA 1
ATOM 663 C C . ALA A 1 84 ? -6.619 6.795 24.813 1.00 82.69 84 ALA A C 1
ATOM 665 O O . ALA A 1 84 ? -7.153 6.718 25.910 1.00 82.69 84 ALA A O 1
ATOM 666 N N . PHE A 1 85 ? -5.742 7.759 24.511 1.00 75.75 85 PHE A N 1
ATOM 667 C CA . PHE A 1 85 ? -5.394 8.851 25.430 1.00 75.75 85 PHE A CA 1
ATOM 668 C C . PHE A 1 85 ? -6.317 10.075 25.324 1.00 75.75 85 PHE A C 1
ATOM 670 O O . PHE A 1 85 ? -6.212 10.970 26.159 1.00 75.75 85 PHE A O 1
ATOM 677 N N . SER A 1 86 ? -7.164 10.166 24.291 1.00 67.88 86 SER A N 1
ATOM 678 C CA . SER A 1 86 ? -8.082 11.300 24.105 1.00 67.88 86 SER A CA 1
ATOM 679 C C . SER A 1 86 ? -9.478 11.082 24.700 1.00 67.88 86 SER A C 1
ATOM 681 O O . SER A 1 86 ? -10.283 12.009 24.646 1.00 67.88 86 SER A O 1
ATOM 683 N N . ASN A 1 87 ? -9.764 9.882 25.213 1.00 50.09 87 ASN A N 1
ATOM 684 C CA . ASN A 1 87 ? -10.975 9.528 25.964 1.00 50.09 87 ASN A CA 1
ATOM 685 C C . ASN A 1 87 ? -10.665 9.428 27.458 1.00 50.09 87 ASN A C 1
ATOM 687 O O . ASN A 1 87 ? -11.605 9.652 28.250 1.00 50.09 87 ASN A O 1
#

pLDDT: mean 84.1, std 16.53, range [42.09, 96.94]

Radius of gyration: 15.73 Å; chains: 1; bounding box: 33×24×55 Å